Protein AF-A0A2C9LT24-F1 (afdb_monomer_lite)

InterPro domains:
  IPR051374 Ataxin-10 and Copper transport protein 86 families [PTHR13255] (25-119)

Radius of gyration: 18.45 Å; chains: 1; bounding box: 39×33×64 Å

Structure (mmCIF, N/CA/C/O backbone):
data_AF-A0A2C9LT24-F1
#
_entry.id   AF-A0A2C9LT24-F1
#
loop_
_atom_site.group_PDB
_atom_site.id
_atom_site.type_symbol
_atom_site.label_atom_id
_atom_site.label_alt_id
_atom_site.label_comp_id
_atom_site.label_asym_id
_atom_site.label_entity_id
_atom_site.label_seq_id
_atom_site.pdbx_PDB_ins_code
_atom_site.Cartn_x
_atom_site.Cartn_y
_atom_site.Cartn_z
_atom_site.occupancy
_atom_site.B_iso_or_equiv
_atom_site.auth_seq_id
_atom_site.auth_comp_id
_atom_site.auth_asym_id
_atom_site.auth_atom_id
_atom_site.pdbx_PDB_model_num
ATOM 1 N N . MET A 1 1 ? 2.491 -4.909 -48.525 1.00 53.81 1 MET A N 1
ATOM 2 C CA . MET A 1 1 ? 1.215 -4.772 -47.784 1.00 53.81 1 MET A CA 1
ATOM 3 C C . MET A 1 1 ? 1.308 -5.316 -46.355 1.00 53.81 1 MET A C 1
ATOM 5 O O . MET A 1 1 ? 0.846 -4.631 -45.460 1.00 53.81 1 MET A O 1
ATOM 9 N N . LEU A 1 2 ? 1.973 -6.459 -46.114 1.00 48.38 2 LEU A N 1
ATOM 10 C CA . LEU A 1 2 ? 2.215 -7.012 -44.763 1.00 48.38 2 LEU A CA 1
ATOM 11 C C . LEU A 1 2 ? 2.996 -6.079 -43.814 1.00 48.38 2 LEU A C 1
ATOM 13 O O . LEU A 1 2 ? 2.634 -5.950 -42.652 1.00 48.38 2 LEU A O 1
ATOM 17 N N . VAL A 1 3 ? 3.997 -5.352 -44.324 1.00 46.47 3 VAL A N 1
ATOM 18 C CA . VAL A 1 3 ? 4.844 -4.454 -43.509 1.00 46.47 3 VAL A CA 1
ATOM 19 C C . VAL A 1 3 ? 4.056 -3.284 -42.897 1.00 46.47 3 VAL A C 1
ATOM 21 O O . VAL A 1 3 ? 4.340 -2.863 -41.785 1.00 46.47 3 VAL A O 1
ATOM 24 N N . LEU A 1 4 ? 3.022 -2.780 -43.582 1.00 46.34 4 LEU A N 1
ATOM 25 C CA . LEU A 1 4 ? 2.168 -1.714 -43.039 1.00 46.34 4 LEU A CA 1
ATOM 26 C C . LEU A 1 4 ? 1.278 -2.230 -41.901 1.00 46.34 4 LEU A C 1
ATOM 28 O O . LEU A 1 4 ? 1.061 -1.510 -40.935 1.00 46.34 4 LEU A O 1
ATOM 32 N N . PHE A 1 5 ? 0.800 -3.474 -41.978 1.00 48.44 5 PHE A N 1
ATOM 33 C CA . PHE A 1 5 ? -0.059 -4.050 -40.940 1.00 48.44 5 PHE A CA 1
ATOM 34 C C . PHE A 1 5 ? 0.716 -4.301 -39.639 1.00 48.44 5 PHE A C 1
ATOM 36 O O . PHE A 1 5 ? 0.220 -3.985 -38.560 1.00 48.44 5 PHE A O 1
ATOM 43 N N . GLU A 1 6 ? 1.963 -4.774 -39.736 1.00 44.28 6 GLU A N 1
ATOM 44 C CA . GLU A 1 6 ? 2.828 -4.922 -38.561 1.00 44.28 6 GLU A CA 1
ATOM 45 C C . GLU A 1 6 ? 3.217 -3.575 -37.952 1.00 44.28 6 GLU A C 1
ATOM 47 O O . GLU A 1 6 ? 3.154 -3.434 -36.737 1.00 44.28 6 GLU A O 1
ATOM 52 N N . VAL A 1 7 ? 3.522 -2.554 -38.761 1.00 54.31 7 VAL A N 1
ATOM 53 C CA . VAL A 1 7 ? 3.853 -1.213 -38.246 1.00 54.31 7 VAL A CA 1
ATOM 54 C C . VAL A 1 7 ? 2.647 -0.562 -37.559 1.00 54.31 7 VAL A C 1
ATOM 56 O O . VAL A 1 7 ? 2.816 0.040 -36.504 1.00 54.31 7 VAL A O 1
ATOM 59 N N . TYR A 1 8 ? 1.423 -0.726 -38.076 1.00 48.72 8 TYR A N 1
ATOM 60 C CA . TYR A 1 8 ? 0.211 -0.236 -37.404 1.00 48.72 8 TYR A CA 1
ATOM 61 C C . TYR A 1 8 ? -0.117 -1.018 -36.128 1.00 48.72 8 TYR A C 1
ATOM 63 O O . TYR A 1 8 ? -0.484 -0.408 -35.126 1.00 48.72 8 TYR A O 1
ATOM 71 N N . SER A 1 9 ? 0.053 -2.344 -36.128 1.00 52.22 9 SER A N 1
ATOM 72 C CA . SER A 1 9 ? -0.130 -3.162 -34.925 1.00 52.22 9 SER A CA 1
ATOM 73 C C . SER A 1 9 ? 0.912 -2.821 -33.858 1.00 52.22 9 SER A C 1
ATOM 75 O O . SER A 1 9 ? 0.570 -2.708 -32.684 1.00 52.22 9 SER A O 1
ATOM 77 N N . PHE A 1 10 ? 2.166 -2.588 -34.253 1.00 51.66 10 PHE A N 1
ATOM 78 C CA . PHE A 1 10 ? 3.245 -2.184 -33.354 1.00 51.66 10 PHE A CA 1
ATOM 79 C C . PHE A 1 10 ? 3.031 -0.760 -32.834 1.00 51.66 10 PHE A C 1
ATOM 81 O O . PHE A 1 10 ? 3.147 -0.531 -31.639 1.00 51.66 10 PHE A O 1
ATOM 88 N N . MET A 1 11 ? 2.616 0.184 -33.685 1.00 48.84 11 MET A N 1
ATOM 89 C CA . MET A 1 11 ? 2.316 1.564 -33.288 1.00 48.84 11 MET A CA 1
ATOM 90 C C . MET A 1 11 ? 1.089 1.647 -32.364 1.00 48.84 11 MET A C 1
ATOM 92 O O . MET A 1 11 ? 1.103 2.401 -31.395 1.00 48.84 11 MET A O 1
ATOM 96 N N . CYS A 1 12 ? 0.061 0.825 -32.597 1.00 49.81 12 CYS A N 1
ATOM 97 C CA . CYS A 1 12 ? -1.100 0.713 -31.711 1.00 49.81 12 CYS A CA 1
ATOM 98 C C . CYS A 1 12 ? -0.717 0.090 -30.357 1.00 49.81 12 CYS A C 1
ATOM 100 O O . CYS A 1 12 ? -1.109 0.604 -29.309 1.00 49.81 12 CYS A O 1
ATOM 102 N N . CYS A 1 13 ? 0.132 -0.944 -30.369 1.00 51.94 13 CYS A N 1
ATOM 103 C CA . CYS A 1 13 ? 0.669 -1.559 -29.157 1.00 51.94 13 CYS A CA 1
ATOM 104 C C . CYS A 1 13 ? 1.567 -0.579 -28.377 1.00 51.94 13 CYS A C 1
ATO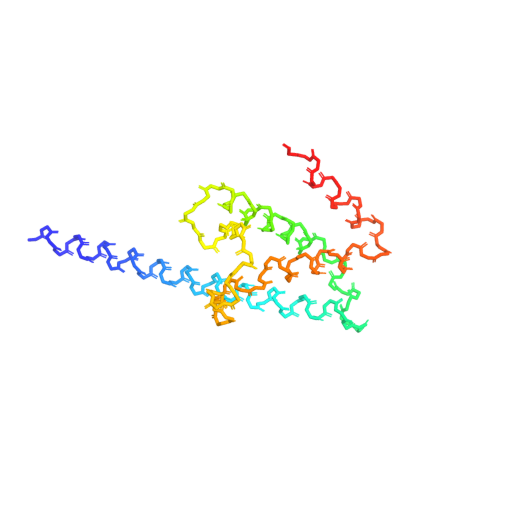M 106 O O . CYS A 1 13 ? 1.415 -0.434 -27.170 1.00 51.94 13 CYS A O 1
ATOM 108 N N . CYS A 1 14 ? 2.429 0.186 -29.055 1.00 53.69 14 CYS A N 1
ATOM 109 C CA . CYS A 1 14 ? 3.272 1.214 -28.443 1.00 53.69 14 CYS A CA 1
ATOM 110 C C . CYS A 1 14 ? 2.461 2.37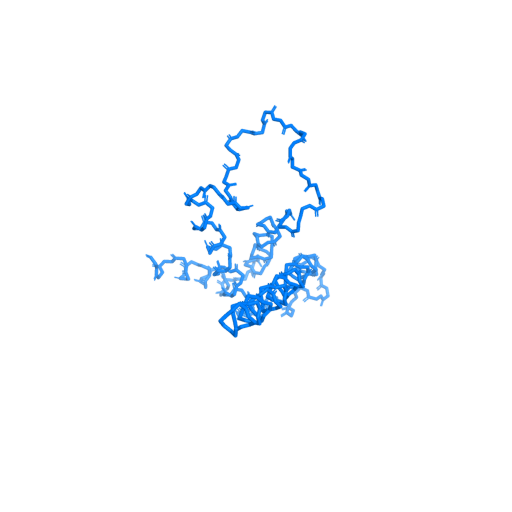8 -27.861 1.00 53.69 14 CYS A C 1
ATOM 112 O O . CYS A 1 14 ? 2.778 2.823 -26.764 1.00 53.69 14 CYS A O 1
ATOM 114 N N . CYS A 1 15 ? 1.406 2.852 -28.534 1.00 55.41 15 CYS A N 1
ATOM 115 C CA . CYS A 1 15 ? 0.504 3.862 -27.969 1.00 55.41 15 CYS A CA 1
ATOM 116 C C . CYS A 1 15 ? -0.239 3.337 -26.735 1.00 55.41 15 CYS A C 1
ATOM 118 O O . CYS A 1 15 ? -0.366 4.064 -25.752 1.00 55.41 15 CYS A O 1
ATOM 120 N N . PHE A 1 16 ? -0.688 2.080 -26.756 1.00 57.38 16 PHE A N 1
ATOM 121 C CA . PHE A 1 16 ? -1.336 1.452 -25.606 1.00 57.38 16 PHE A CA 1
ATOM 122 C C . PHE A 1 16 ? -0.365 1.292 -24.429 1.00 57.38 16 PHE A C 1
ATOM 124 O O . PHE A 1 16 ? -0.704 1.646 -23.304 1.00 57.38 16 PHE A O 1
ATOM 131 N N . ILE A 1 17 ? 0.867 0.847 -24.694 1.00 61.22 17 ILE A N 1
ATOM 132 C CA . ILE A 1 17 ? 1.936 0.733 -23.695 1.00 61.22 17 ILE A CA 1
ATOM 133 C C . ILE A 1 17 ? 2.303 2.111 -23.138 1.00 61.22 17 ILE A C 1
ATOM 135 O O . ILE A 1 1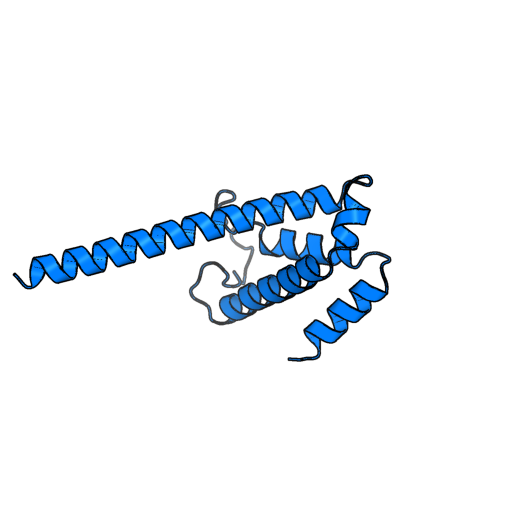7 ? 2.407 2.266 -21.928 1.00 61.22 17 ILE A O 1
ATOM 139 N N . PHE A 1 18 ? 2.454 3.129 -23.986 1.00 58.59 18 PHE A N 1
ATOM 140 C CA . PHE A 1 18 ? 2.799 4.481 -23.549 1.00 58.59 18 PHE A CA 1
ATOM 141 C C . PHE A 1 18 ? 1.692 5.097 -22.685 1.00 58.59 18 PHE A C 1
ATOM 143 O O . PHE A 1 18 ? 1.969 5.637 -21.616 1.00 58.59 18 PHE A O 1
ATOM 150 N N . HIS A 1 19 ? 0.432 4.946 -23.098 1.00 61.88 19 HIS A N 1
ATOM 151 C CA . HIS A 1 19 ? -0.719 5.388 -22.315 1.00 61.88 19 HIS A CA 1
ATOM 152 C C . HIS A 1 19 ? -0.807 4.640 -20.977 1.00 61.88 19 HIS A C 1
ATOM 154 O O . HIS A 1 19 ? -1.002 5.258 -19.934 1.00 61.88 19 HIS A O 1
ATOM 160 N N . PHE A 1 20 ? -0.581 3.324 -20.979 1.00 62.03 20 PHE A N 1
ATOM 161 C CA . PHE A 1 20 ? -0.556 2.504 -19.769 1.00 62.03 20 PHE A CA 1
ATOM 162 C C . PHE A 1 20 ? 0.560 2.923 -18.798 1.00 62.03 20 PHE A C 1
ATOM 164 O O . PHE A 1 20 ? 0.316 3.073 -17.602 1.00 62.03 20 PHE A O 1
ATOM 171 N N . VAL A 1 21 ? 1.767 3.186 -19.308 1.00 62.81 21 VAL A N 1
ATOM 172 C CA . VAL A 1 21 ? 2.898 3.681 -18.508 1.00 62.81 21 VAL A CA 1
ATOM 173 C C . VAL A 1 21 ? 2.590 5.060 -17.921 1.00 62.81 21 VAL A C 1
ATOM 175 O O . VAL A 1 21 ? 2.861 5.298 -16.747 1.00 62.81 21 VAL A O 1
ATOM 178 N N . GLN A 1 22 ? 1.971 5.956 -18.691 1.00 66.06 22 GLN A N 1
ATOM 179 C CA . GLN A 1 22 ? 1.590 7.280 -18.203 1.00 66.06 22 GLN A CA 1
ATOM 180 C C . GLN A 1 22 ? 0.525 7.204 -17.099 1.00 66.06 22 GLN A C 1
ATOM 182 O O . GLN A 1 22 ? 0.641 7.903 -16.095 1.00 66.06 22 GLN A O 1
ATOM 187 N N . MET A 1 23 ? -0.466 6.318 -17.231 1.00 70.19 23 MET A N 1
ATOM 188 C CA . MET A 1 23 ? -1.457 6.073 -16.175 1.00 70.19 23 MET A CA 1
ATOM 189 C C . MET A 1 23 ? -0.805 5.516 -14.904 1.00 70.19 23 MET A C 1
ATOM 191 O O . MET A 1 23 ? -1.102 5.981 -13.807 1.00 70.19 23 MET A O 1
ATOM 195 N N . ALA A 1 24 ? 0.140 4.583 -15.037 1.00 70.38 24 ALA A N 1
ATOM 196 C CA . ALA A 1 24 ? 0.870 4.037 -13.894 1.00 70.38 24 ALA A CA 1
ATOM 197 C C . ALA A 1 24 ? 1.691 5.108 -13.147 1.00 70.38 24 ALA A C 1
ATOM 199 O O . ALA A 1 24 ? 1.765 5.081 -11.919 1.00 70.38 24 ALA A O 1
ATOM 200 N N . LEU A 1 25 ? 2.266 6.079 -13.868 1.00 70.12 25 LEU A N 1
ATOM 201 C CA . LEU A 1 25 ? 2.977 7.218 -13.274 1.00 70.12 25 LEU A CA 1
ATOM 202 C C . LEU A 1 25 ? 2.052 8.151 -12.496 1.00 70.12 25 LEU A C 1
ATOM 204 O O . LEU A 1 25 ? 2.405 8.580 -11.399 1.00 70.12 25 LEU A O 1
ATOM 208 N N . VAL A 1 26 ? 0.879 8.457 -13.055 1.00 75.50 26 VAL A N 1
ATOM 209 C CA . VAL A 1 26 ? -0.130 9.284 -12.380 1.00 75.50 26 VAL A CA 1
ATOM 210 C C . VAL A 1 26 ? -0.556 8.615 -11.075 1.00 75.50 26 VAL A C 1
ATOM 212 O O . VAL A 1 26 ? -0.486 9.248 -10.027 1.00 75.50 26 VAL A O 1
ATOM 215 N N . ILE A 1 27 ? -0.856 7.314 -11.110 1.00 77.88 27 ILE A N 1
ATOM 216 C CA . ILE A 1 27 ? -1.230 6.534 -9.920 1.00 77.88 27 ILE A CA 1
ATOM 217 C C . ILE A 1 27 ? -0.103 6.536 -8.876 1.00 77.88 27 ILE A C 1
ATOM 219 O O . ILE A 1 27 ? -0.353 6.741 -7.689 1.00 77.88 27 ILE A O 1
ATOM 223 N N . ALA A 1 28 ? 1.153 6.345 -9.293 1.00 76.88 28 ALA A N 1
ATOM 224 C CA . ALA A 1 28 ? 2.292 6.385 -8.376 1.00 76.88 28 ALA 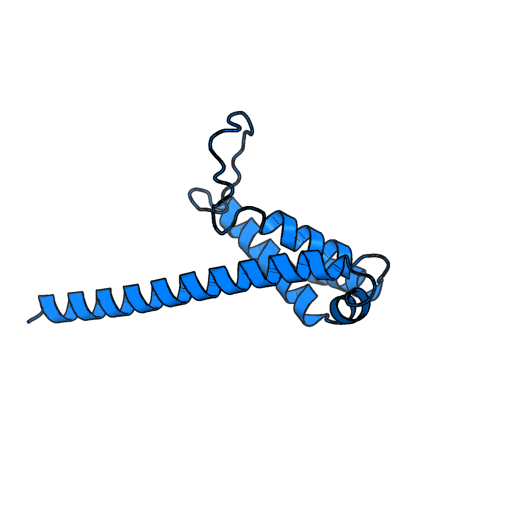A CA 1
ATOM 225 C C . ALA A 1 28 ? 2.426 7.751 -7.679 1.00 76.88 28 ALA A C 1
ATOM 227 O O . ALA A 1 28 ? 2.703 7.807 -6.479 1.00 76.88 28 ALA A O 1
ATOM 228 N N . LYS A 1 29 ? 2.187 8.849 -8.407 1.00 77.75 29 LYS A N 1
ATOM 229 C CA . LYS A 1 29 ? 2.228 10.210 -7.856 1.00 77.75 29 LYS A CA 1
ATOM 230 C C . LYS A 1 29 ? 1.034 10.534 -6.967 1.00 77.75 29 LYS A C 1
ATOM 232 O O . LYS A 1 29 ? 1.208 11.179 -5.936 1.00 77.75 29 LYS A O 1
ATOM 237 N N . GLU A 1 30 ? -0.155 10.050 -7.300 1.00 82.19 30 GLU A N 1
ATOM 238 C CA . GLU A 1 30 ? -1.324 10.158 -6.426 1.00 82.19 30 GLU A CA 1
ATOM 239 C C . GLU A 1 30 ? -1.105 9.415 -5.105 1.00 82.19 30 GLU A C 1
ATOM 241 O O . GLU A 1 30 ? -1.385 9.961 -4.040 1.00 82.19 30 GLU A O 1
ATOM 246 N N . LEU A 1 31 ? -0.523 8.213 -5.146 1.00 84.12 31 LEU A N 1
ATOM 247 C CA . LEU A 1 31 ? -0.172 7.451 -3.944 1.00 84.12 31 LEU A CA 1
ATOM 248 C C . LEU A 1 31 ? 0.883 8.155 -3.087 1.00 84.12 31 LEU A C 1
ATOM 250 O O . LEU A 1 31 ? 0.785 8.137 -1.859 1.00 84.12 31 LEU A O 1
ATOM 254 N N . GLU A 1 32 ? 1.870 8.803 -3.709 1.00 84.38 32 GLU A N 1
ATOM 255 C CA . GLU A 1 32 ? 2.842 9.642 -3.004 1.00 84.38 32 GLU A CA 1
ATOM 256 C C . GLU A 1 32 ? 2.135 10.784 -2.252 1.00 84.38 32 GLU A C 1
ATOM 258 O O . GLU A 1 32 ? 2.350 10.964 -1.048 1.00 84.38 32 GLU A O 1
ATOM 263 N N . LEU A 1 33 ? 1.234 11.506 -2.928 1.00 83.88 33 LEU A N 1
ATOM 264 C CA . LEU A 1 33 ? 0.454 12.592 -2.330 1.00 83.88 33 LEU A CA 1
ATOM 265 C C . LEU A 1 33 ? -0.475 12.094 -1.221 1.00 83.88 33 LEU A C 1
ATOM 267 O O . LEU A 1 33 ? -0.533 12.721 -0.166 1.00 83.88 33 LEU A O 1
ATOM 271 N N . LEU A 1 34 ? -1.152 10.959 -1.408 1.00 85.69 34 LEU A N 1
ATOM 272 C CA . LEU A 1 34 ? -1.995 10.333 -0.385 1.00 85.69 34 LEU A CA 1
ATOM 273 C C . LEU A 1 34 ? -1.183 9.923 0.845 1.00 85.69 34 LEU A C 1
ATOM 275 O O . LEU A 1 34 ? -1.618 10.141 1.973 1.00 85.69 34 LEU A O 1
ATOM 279 N N . SER A 1 35 ? 0.022 9.388 0.648 1.00 85.38 35 SER A N 1
ATOM 280 C CA . SER A 1 35 ? 0.934 9.018 1.735 1.00 85.38 35 SER A CA 1
ATOM 281 C C . SER A 1 35 ? 1.347 10.229 2.579 1.00 85.38 35 SER A C 1
ATOM 283 O O . SER A 1 35 ? 1.461 10.124 3.801 1.00 85.38 35 SER A O 1
ATOM 285 N N . ILE A 1 36 ? 1.528 11.392 1.942 1.00 85.69 36 ILE A N 1
ATOM 286 C CA . ILE A 1 36 ? 1.791 12.675 2.610 1.00 85.69 36 ILE A CA 1
ATOM 287 C C . ILE A 1 36 ? 0.513 13.212 3.273 1.00 85.69 36 ILE A C 1
ATOM 289 O O . ILE A 1 36 ? 0.537 13.598 4.441 1.00 85.69 36 ILE A O 1
ATOM 293 N N . ALA A 1 37 ? -0.622 13.193 2.571 1.00 83.06 37 ALA A N 1
ATOM 294 C CA . ALA A 1 37 ? -1.915 13.656 3.076 1.00 83.06 37 ALA A CA 1
ATOM 295 C C . ALA A 1 37 ? -2.369 12.869 4.315 1.00 83.06 37 ALA A C 1
ATOM 297 O O . ALA A 1 37 ? -2.895 13.455 5.260 1.00 83.06 37 ALA A O 1
ATOM 298 N N . ALA A 1 38 ? -2.065 11.570 4.368 1.00 82.81 38 ALA A N 1
ATOM 299 C CA . ALA A 1 38 ? -2.292 10.700 5.519 1.00 82.81 38 ALA A CA 1
ATOM 300 C C . ALA A 1 38 ? -1.452 11.076 6.758 1.00 82.81 38 ALA A C 1
ATOM 302 O O . ALA A 1 38 ? -1.579 10.444 7.799 1.00 82.81 38 ALA A O 1
ATOM 303 N N . GLN A 1 39 ? -0.588 12.090 6.681 1.00 82.06 39 GLN A N 1
ATOM 304 C CA . GLN A 1 39 ? 0.130 12.648 7.832 1.00 82.06 39 GLN A CA 1
ATOM 305 C C . GLN A 1 39 ? -0.528 13.934 8.361 1.00 82.06 39 GLN A C 1
ATOM 307 O O . GLN A 1 39 ? -0.213 14.380 9.465 1.00 82.06 39 GLN A O 1
ATOM 312 N N . HIS A 1 40 ? -1.449 14.536 7.602 1.00 85.75 40 HIS A N 1
ATOM 313 C CA . HIS A 1 40 ? -2.130 15.771 7.976 1.00 85.75 40 HIS A CA 1
ATOM 314 C C . HIS A 1 40 ? -3.398 15.487 8.784 1.00 85.75 40 HIS A C 1
ATOM 316 O O . HIS A 1 40 ? -4.331 14.855 8.296 1.00 85.75 40 HIS A O 1
ATOM 322 N N . GLN A 1 41 ? -3.469 16.028 10.005 1.00 82.44 41 GLN A N 1
ATOM 323 C CA . GLN A 1 41 ? -4.541 15.752 10.977 1.00 82.44 41 GLN A CA 1
ATOM 324 C C . GLN A 1 41 ? -5.962 16.055 10.473 1.00 82.44 41 GLN A C 1
ATOM 326 O O . GLN A 1 41 ? -6.917 15.455 10.955 1.00 82.44 41 GLN A O 1
ATOM 331 N N . THR A 1 42 ? -6.114 16.972 9.518 1.00 82.56 42 THR A N 1
ATOM 332 C CA . THR A 1 42 ? -7.413 17.368 8.957 1.00 82.56 42 THR A CA 1
ATOM 333 C C . THR A 1 42 ? -7.958 16.377 7.930 1.00 82.56 42 THR A C 1
ATOM 335 O O . THR A 1 42 ? -9.166 16.189 7.859 1.00 82.56 42 THR A O 1
ATOM 338 N N . ILE A 1 43 ? -7.083 15.747 7.141 1.00 81.06 43 ILE A N 1
ATOM 339 C CA . ILE A 1 43 ? -7.453 14.848 6.032 1.00 81.06 43 ILE A CA 1
ATOM 340 C C . ILE A 1 43 ? -7.348 13.381 6.467 1.00 81.06 43 ILE A C 1
ATOM 342 O O . ILE A 1 43 ? -8.101 12.526 6.002 1.00 81.06 43 ILE A O 1
ATOM 346 N N . TYR A 1 44 ? -6.439 13.104 7.404 1.00 80.69 44 TYR A N 1
ATOM 347 C CA . TYR A 1 44 ? -6.154 11.782 7.946 1.00 80.69 44 TYR A CA 1
ATOM 348 C C . TYR A 1 44 ? -7.401 10.958 8.316 1.00 80.69 44 TYR A C 1
ATOM 350 O O . TYR A 1 44 ? -7.445 9.801 7.902 1.00 80.69 44 TYR A O 1
ATOM 358 N N . PRO A 1 45 ? -8.433 11.494 9.007 1.00 85.88 45 PRO A N 1
ATOM 359 C CA . PRO A 1 45 ? -9.612 10.700 9.354 1.00 85.88 45 PRO A CA 1
ATOM 360 C C . PRO A 1 45 ? -10.377 10.185 8.129 1.00 85.88 45 PRO A C 1
ATOM 362 O O . PRO A 1 45 ? -10.805 9.036 8.125 1.00 85.88 45 PRO A O 1
ATOM 365 N N . SER A 1 46 ? -10.509 11.003 7.081 1.00 85.75 46 SER A N 1
ATOM 366 C CA . SER A 1 46 ? -11.211 10.621 5.850 1.00 85.75 46 SER A CA 1
ATOM 367 C C . SER A 1 46 ? -10.446 9.552 5.076 1.00 85.75 46 SER A C 1
ATOM 369 O O . SER A 1 46 ? -11.044 8.595 4.603 1.00 85.75 46 SER A O 1
ATOM 371 N N . ILE A 1 47 ? -9.116 9.679 5.001 1.00 86.25 47 ILE A N 1
ATOM 372 C CA . ILE A 1 47 ? -8.259 8.661 4.376 1.00 86.25 47 ILE A CA 1
ATOM 373 C C . ILE A 1 47 ? -8.322 7.362 5.183 1.00 86.25 47 ILE A C 1
ATOM 375 O O . ILE A 1 47 ? -8.466 6.290 4.616 1.00 86.25 47 ILE A O 1
ATOM 379 N N . GLN A 1 48 ? -8.249 7.435 6.512 1.00 89.88 48 GLN A N 1
ATOM 380 C CA . GLN A 1 48 ? -8.266 6.254 7.374 1.00 89.88 48 GLN A CA 1
ATOM 381 C C . GLN A 1 48 ? -9.587 5.465 7.298 1.00 89.88 48 GLN A C 1
ATOM 383 O O . GLN A 1 48 ? -9.573 4.253 7.512 1.00 89.88 48 GLN A O 1
ATOM 388 N N . GLN A 1 49 ? -10.705 6.121 6.981 1.00 89.69 49 GLN A N 1
ATOM 389 C CA . GLN A 1 49 ? -12.008 5.472 6.799 1.00 89.69 49 GLN A CA 1
ATOM 390 C C . GLN A 1 49 ? -12.177 4.791 5.434 1.00 89.69 49 GLN A C 1
ATOM 392 O O . GLN A 1 49 ? -13.083 3.974 5.279 1.00 89.69 49 GLN A O 1
ATOM 397 N N . ASP A 1 50 ? -11.319 5.093 4.461 1.00 91.06 50 ASP A N 1
ATOM 398 C CA . ASP A 1 50 ? -11.375 4.490 3.134 1.00 91.06 50 ASP A CA 1
ATOM 399 C C . ASP A 1 50 ? -10.725 3.096 3.140 1.00 91.06 50 ASP A C 1
ATOM 401 O O . ASP A 1 50 ? -9.524 2.913 2.923 1.00 91.06 50 ASP A O 1
ATOM 405 N N . THR A 1 51 ? -11.529 2.075 3.434 1.00 90.06 51 THR A N 1
ATOM 406 C CA . THR A 1 51 ? -11.061 0.684 3.471 1.00 90.06 51 THR A CA 1
ATOM 407 C C . THR A 1 51 ? -10.712 0.137 2.089 1.00 90.06 51 THR A C 1
ATOM 409 O O . THR A 1 51 ? -9.863 -0.749 1.989 1.00 90.06 51 THR A O 1
ATOM 412 N N . GLU A 1 52 ? -11.320 0.656 1.019 1.00 89.44 52 GLU A N 1
ATOM 413 C CA . GLU A 1 52 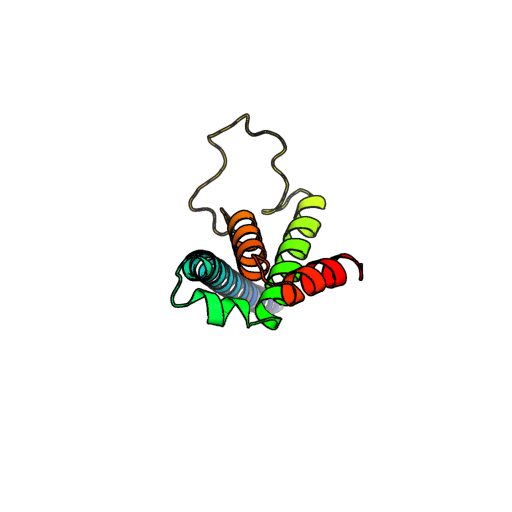? -11.022 0.228 -0.351 1.00 89.44 52 GLU A CA 1
ATOM 414 C C . GLU A 1 52 ? -9.628 0.696 -0.767 1.00 89.44 52 GLU A C 1
ATOM 416 O O . GLU A 1 52 ? -8.845 -0.093 -1.305 1.00 89.44 52 GLU A O 1
ATOM 421 N N . LEU A 1 53 ? -9.271 1.937 -0.425 1.00 88.69 53 LEU A N 1
ATOM 422 C CA . LEU A 1 53 ? -7.921 2.462 -0.597 1.00 88.69 53 LEU A CA 1
ATOM 423 C C . LEU A 1 53 ? -6.888 1.612 0.157 1.00 88.69 53 LEU A C 1
ATOM 425 O O . LEU A 1 53 ? -5.818 1.323 -0.385 1.00 88.69 53 LEU A O 1
ATOM 429 N N . LEU A 1 54 ? -7.206 1.167 1.377 1.00 91.50 54 LEU A N 1
ATOM 430 C CA . LEU A 1 54 ? -6.310 0.329 2.177 1.00 91.50 54 LEU A CA 1
ATOM 431 C C . LEU A 1 54 ? -6.065 -1.029 1.506 1.00 91.50 54 LEU A C 1
ATOM 433 O O . LEU A 1 54 ? -4.914 -1.445 1.361 1.00 91.50 54 LEU A O 1
ATOM 437 N N . VAL A 1 55 ? -7.126 -1.696 1.046 1.00 90.69 55 VAL A N 1
ATOM 438 C CA . VAL A 1 55 ? -7.023 -2.970 0.314 1.00 90.69 55 VAL A CA 1
ATOM 439 C C . VAL A 1 55 ? -6.219 -2.792 -0.974 1.00 90.69 55 VAL A C 1
ATOM 441 O O . VAL A 1 55 ? -5.305 -3.575 -1.247 1.00 90.69 55 VAL A O 1
ATOM 444 N N . CYS A 1 56 ? -6.489 -1.730 -1.738 1.00 89.69 56 CYS A N 1
ATOM 445 C CA . CYS A 1 56 ? -5.740 -1.403 -2.949 1.00 89.69 56 CYS A CA 1
ATOM 446 C C . CYS A 1 56 ? -4.246 -1.207 -2.660 1.00 89.69 56 CYS A C 1
ATOM 448 O O . CYS A 1 56 ? -3.402 -1.784 -3.350 1.00 89.69 56 CYS A O 1
ATOM 450 N N . ALA A 1 57 ? -3.904 -0.448 -1.615 1.00 90.31 57 ALA A N 1
ATOM 451 C CA . ALA A 1 57 ? -2.520 -0.194 -1.227 1.00 90.31 57 ALA A CA 1
ATOM 452 C C . ALA A 1 57 ? -1.786 -1.484 -0.817 1.00 90.31 57 ALA A C 1
ATOM 454 O O . ALA A 1 57 ? -0.641 -1.694 -1.227 1.00 90.31 57 ALA A O 1
ATOM 455 N N . ILE A 1 58 ? -2.441 -2.374 -0.061 1.00 90.81 58 ILE A N 1
ATOM 456 C CA . ILE A 1 58 ? -1.884 -3.680 0.336 1.00 90.81 58 ILE A CA 1
ATOM 457 C C . ILE A 1 58 ? -1.629 -4.556 -0.896 1.00 90.81 58 ILE A C 1
ATOM 459 O O . ILE A 1 58 ? -0.529 -5.095 -1.056 1.00 90.81 58 ILE A O 1
ATOM 463 N N . ASN A 1 59 ? -2.616 -4.674 -1.787 1.00 89.75 59 ASN A N 1
ATOM 464 C CA . ASN A 1 59 ? -2.520 -5.501 -2.991 1.00 89.75 59 ASN A CA 1
ATOM 465 C C . ASN A 1 59 ? -1.450 -4.990 -3.960 1.00 89.75 59 ASN A C 1
ATOM 467 O O . ASN A 1 59 ? -0.702 -5.782 -4.542 1.00 89.75 59 ASN A O 1
ATOM 471 N N . LEU A 1 60 ? -1.321 -3.670 -4.101 1.00 87.69 60 LEU A N 1
ATOM 472 C CA . LEU A 1 60 ? -0.283 -3.067 -4.927 1.00 87.69 60 LEU A CA 1
ATOM 473 C C . LEU A 1 60 ? 1.110 -3.291 -4.330 1.00 87.69 60 LEU A C 1
ATOM 475 O O . LEU A 1 60 ? 2.025 -3.701 -5.045 1.00 87.69 60 LEU A O 1
ATOM 479 N N . LEU A 1 61 ? 1.273 -3.091 -3.017 1.00 87.94 61 LEU A N 1
ATOM 480 C CA . LEU A 1 61 ? 2.538 -3.350 -2.327 1.00 87.94 61 LEU A CA 1
ATOM 481 C C . LEU A 1 61 ? 2.966 -4.816 -2.472 1.00 87.94 61 LEU A C 1
ATOM 483 O O . LEU A 1 61 ? 4.147 -5.096 -2.694 1.00 87.94 61 LEU A O 1
ATOM 487 N N . ARG A 1 62 ? 2.009 -5.746 -2.386 1.00 87.12 62 ARG A N 1
ATOM 488 C CA . ARG A 1 62 ? 2.237 -7.173 -2.631 1.00 87.12 62 ARG A CA 1
ATOM 489 C C . ARG A 1 62 ? 2.677 -7.432 -4.064 1.00 87.12 62 ARG A C 1
ATOM 491 O O . ARG A 1 62 ? 3.723 -8.038 -4.256 1.00 87.12 62 ARG A O 1
ATOM 498 N N . SER A 1 63 ? 1.940 -6.913 -5.042 1.00 85.50 63 SER A N 1
ATOM 499 C CA . SER A 1 63 ? 2.251 -7.081 -6.466 1.00 85.50 63 SER A CA 1
ATOM 500 C C . SER A 1 63 ? 3.662 -6.587 -6.790 1.00 85.50 63 SER A C 1
ATOM 502 O O . SER A 1 63 ? 4.443 -7.300 -7.412 1.00 85.50 63 SER A O 1
ATOM 504 N N . ILE A 1 64 ? 4.038 -5.408 -6.282 1.00 83.06 64 ILE A N 1
ATOM 505 C CA . ILE A 1 64 ? 5.398 -4.862 -6.405 1.00 83.06 64 ILE A CA 1
ATOM 506 C C . ILE A 1 64 ? 6.428 -5.806 -5.781 1.00 83.06 64 ILE A C 1
ATOM 508 O O . ILE A 1 64 ? 7.489 -6.046 -6.354 1.00 83.06 64 ILE A O 1
ATOM 512 N N . ASN A 1 65 ? 6.136 -6.340 -4.596 1.00 82.81 65 ASN A N 1
ATOM 513 C CA . ASN A 1 65 ? 7.044 -7.238 -3.901 1.00 82.81 65 ASN A CA 1
ATOM 514 C C . ASN A 1 65 ? 7.208 -8.580 -4.627 1.00 82.81 65 ASN A C 1
ATOM 516 O O . ASN A 1 65 ? 8.318 -9.098 -4.672 1.00 82.81 65 ASN A O 1
ATOM 520 N N . ASP A 1 66 ? 6.137 -9.125 -5.198 1.00 83.12 66 ASP A N 1
ATOM 521 C CA . ASP A 1 66 ? 6.165 -10.385 -5.938 1.00 83.12 66 ASP A CA 1
ATOM 522 C C . ASP A 1 66 ? 6.882 -10.234 -7.279 1.00 83.12 66 ASP A C 1
ATOM 524 O O . ASP A 1 66 ? 7.765 -11.035 -7.579 1.00 83.12 66 ASP A O 1
ATOM 528 N N . ILE A 1 67 ? 6.619 -9.151 -8.018 1.00 81.31 67 ILE A N 1
ATOM 529 C CA . ILE A 1 67 ? 7.383 -8.803 -9.225 1.00 81.31 67 ILE A CA 1
ATOM 530 C C . ILE A 1 67 ? 8.867 -8.628 -8.871 1.00 81.31 67 ILE A C 1
ATOM 532 O O . ILE A 1 67 ? 9.741 -9.155 -9.557 1.00 81.31 67 ILE A O 1
ATOM 536 N N . GLY A 1 68 ? 9.174 -7.960 -7.757 1.00 75.69 68 GLY A N 1
ATOM 537 C CA . GLY A 1 68 ? 10.547 -7.763 -7.296 1.00 75.69 68 GLY A CA 1
ATOM 538 C C . GLY A 1 68 ? 11.302 -9.052 -6.948 1.00 75.69 68 GLY A C 1
ATOM 539 O O . GLY A 1 68 ? 12.529 -9.073 -7.046 1.00 75.69 68 GLY A O 1
ATOM 540 N N . LYS A 1 69 ? 10.606 -10.141 -6.584 1.00 77.75 69 LYS A N 1
ATOM 541 C CA . LYS A 1 69 ? 11.225 -11.460 -6.338 1.00 77.75 69 LYS A CA 1
ATOM 542 C C . LYS A 1 69 ? 11.675 -12.147 -7.627 1.00 77.75 69 LYS A C 1
ATOM 544 O O . LYS A 1 69 ? 12.624 -12.922 -7.585 1.00 77.75 69 LYS A O 1
ATOM 549 N N . SER A 1 70 ? 11.012 -11.880 -8.754 1.00 72.81 70 SER A N 1
ATOM 550 C CA . SER A 1 70 ? 11.336 -12.503 -10.045 1.00 72.81 70 SER A CA 1
ATOM 551 C C . SER A 1 70 ? 12.680 -12.043 -10.627 1.00 72.81 70 SER A C 1
ATOM 553 O O . SER A 1 70 ? 13.193 -12.699 -11.529 1.00 72.81 70 SER A O 1
ATOM 555 N N . GLY A 1 71 ? 13.269 -10.961 -10.102 1.00 64.81 71 GLY A N 1
ATOM 556 C CA . GLY A 1 71 ? 14.541 -10.413 -10.578 1.00 64.81 71 GLY A CA 1
ATOM 557 C C . GLY A 1 71 ? 14.451 -9.785 -11.978 1.00 64.81 71 GLY A C 1
ATOM 558 O O . GLY A 1 71 ? 13.449 -9.918 -12.681 1.00 64.81 71 GLY A O 1
ATOM 559 N N . GLY A 1 72 ? 15.495 -9.056 -12.388 1.00 65.94 72 GLY A N 1
ATOM 560 C CA . GLY A 1 72 ? 15.616 -8.500 -13.746 1.00 65.94 72 GLY A CA 1
ATOM 561 C C . GLY A 1 72 ? 14.601 -7.410 -14.119 1.00 65.94 72 GLY A C 1
ATOM 562 O O . GLY A 1 72 ? 14.351 -7.189 -15.300 1.00 65.94 72 GLY A O 1
ATOM 563 N N . ASN A 1 73 ? 13.994 -6.741 -13.139 1.00 68.06 73 ASN A N 1
ATOM 564 C CA . ASN A 1 73 ? 12.979 -5.709 -13.354 1.00 68.06 73 ASN A CA 1
ATOM 565 C C . ASN A 1 73 ? 13.158 -4.502 -12.425 1.00 68.06 73 ASN A C 1
ATOM 567 O O . ASN A 1 73 ? 13.917 -4.535 -11.462 1.00 68.06 73 ASN A O 1
ATOM 571 N N . VAL A 1 74 ? 12.388 -3.451 -12.693 1.00 65.56 74 VAL A N 1
ATOM 572 C CA . VAL A 1 74 ? 12.435 -2.160 -11.992 1.00 65.56 74 VAL A CA 1
ATOM 573 C C . VAL A 1 74 ? 12.098 -2.219 -10.491 1.00 65.56 74 VAL A C 1
ATOM 575 O O . VAL A 1 74 ? 12.374 -1.279 -9.753 1.00 65.56 74 VAL A O 1
ATOM 578 N N . PHE A 1 75 ? 11.511 -3.323 -10.023 1.00 65.88 75 PHE A N 1
ATOM 579 C CA . PHE A 1 75 ? 11.184 -3.573 -8.616 1.00 65.88 75 PHE A CA 1
ATOM 580 C C . PHE A 1 75 ? 12.118 -4.598 -7.963 1.00 65.88 75 PHE A C 1
ATOM 582 O O . PHE A 1 75 ? 11.901 -4.987 -6.811 1.00 65.88 75 PHE A O 1
ATOM 589 N N . SER A 1 76 ? 13.136 -5.061 -8.694 1.00 64.75 76 SER A N 1
ATOM 590 C CA . SER A 1 76 ? 14.100 -6.033 -8.191 1.00 64.75 76 SER A CA 1
ATOM 591 C C . SER A 1 76 ? 14.839 -5.471 -6.990 1.00 64.75 76 SER A C 1
ATOM 593 O O . SER A 1 76 ? 15.184 -4.293 -6.922 1.00 64.75 76 SER A O 1
ATOM 595 N N . ARG A 1 77 ? 15.061 -6.339 -6.008 1.00 59.34 77 ARG A N 1
ATOM 596 C CA . ARG A 1 77 ? 15.769 -5.980 -4.787 1.00 59.34 77 ARG A CA 1
ATOM 597 C C . ARG A 1 77 ? 17.240 -5.750 -5.140 1.00 59.34 77 ARG A C 1
ATOM 599 O O . ARG A 1 77 ? 17.950 -6.709 -5.420 1.00 59.34 77 ARG A O 1
ATOM 606 N N . GLU A 1 78 ? 17.705 -4.503 -5.127 1.00 57.47 78 GLU A N 1
ATOM 607 C CA . GLU A 1 78 ? 19.146 -4.243 -5.180 1.00 57.47 78 GLU A CA 1
ATOM 608 C C . GLU A 1 78 ? 19.761 -4.727 -3.860 1.00 57.47 78 GLU A C 1
ATOM 610 O O . GLU A 1 78 ? 19.583 -4.120 -2.804 1.00 57.47 78 GLU A O 1
ATOM 615 N N . GLU A 1 79 ? 20.410 -5.894 -3.886 1.00 46.84 79 GLU A N 1
ATOM 616 C CA . GLU A 1 79 ? 20.865 -6.581 -2.671 1.00 46.84 79 GLU A CA 1
ATOM 617 C C . GLU A 1 79 ? 22.008 -5.879 -1.932 1.00 46.84 79 GLU A C 1
ATOM 619 O O . GLU A 1 79 ? 22.338 -6.282 -0.817 1.00 46.84 79 GLU A O 1
ATOM 624 N N . LYS A 1 80 ? 22.606 -4.813 -2.471 1.00 42.50 80 LYS A N 1
ATOM 625 C CA . LYS A 1 80 ? 23.662 -4.084 -1.766 1.00 42.50 80 LYS A CA 1
ATOM 626 C C . LYS A 1 80 ? 23.608 -2.593 -2.055 1.00 42.50 80 LYS A C 1
ATOM 628 O O . LYS A 1 80 ? 24.010 -2.140 -3.120 1.00 42.50 80 LYS A O 1
ATOM 633 N N . ALA A 1 81 ? 23.260 -1.833 -1.020 1.00 45.12 81 ALA A N 1
ATOM 634 C CA . ALA A 1 81 ? 23.630 -0.432 -0.849 1.00 45.12 81 ALA A CA 1
ATOM 635 C C . ALA A 1 81 ? 25.162 -0.276 -0.684 1.00 45.12 81 ALA A C 1
ATOM 637 O O . ALA A 1 81 ? 25.644 0.255 0.312 1.00 45.12 81 ALA A O 1
ATOM 638 N N . THR A 1 82 ? 25.946 -0.803 -1.627 1.00 45.28 82 THR A N 1
ATOM 639 C CA . THR A 1 82 ? 27.389 -0.538 -1.750 1.00 45.28 82 THR A CA 1
ATOM 640 C C . THR A 1 82 ? 27.692 0.483 -2.844 1.00 45.28 82 THR A C 1
ATOM 642 O O . THR A 1 82 ? 28.827 0.929 -2.944 1.00 45.28 82 THR A O 1
ATOM 645 N N . GLY A 1 83 ? 26.692 0.886 -3.632 1.00 46.00 83 GLY A N 1
ATOM 646 C CA . GLY A 1 83 ? 26.780 2.011 -4.555 1.00 46.00 83 GLY A CA 1
ATOM 647 C C . GLY A 1 83 ? 25.659 2.993 -4.255 1.00 46.00 83 GLY A C 1
ATOM 648 O O . GLY A 1 83 ? 24.529 2.784 -4.666 1.00 46.00 83 GLY A O 1
ATOM 649 N N . VAL A 1 84 ? 25.968 4.069 -3.535 1.00 49.62 84 VAL A N 1
ATOM 650 C CA . VAL A 1 84 ? 25.051 5.205 -3.322 1.00 49.62 84 VAL A CA 1
ATOM 651 C C . VAL A 1 84 ? 24.757 5.944 -4.650 1.00 49.62 84 VAL A C 1
ATOM 6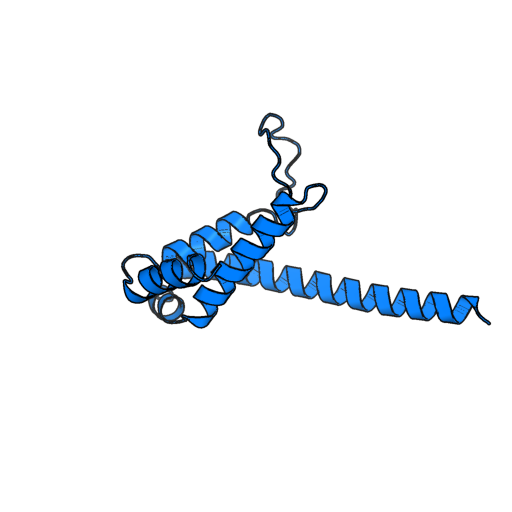53 O O . VAL A 1 84 ? 23.880 6.797 -4.699 1.00 49.62 84 VAL A O 1
ATOM 656 N N . ASP A 1 85 ? 25.420 5.550 -5.744 1.00 49.47 85 ASP A N 1
ATOM 657 C CA . ASP A 1 85 ? 25.420 6.237 -7.039 1.00 49.47 85 ASP A CA 1
ATOM 658 C C . ASP A 1 85 ? 24.505 5.625 -8.126 1.00 49.47 85 ASP A C 1
ATOM 660 O O . ASP A 1 85 ? 24.452 6.170 -9.226 1.00 49.47 85 ASP A O 1
ATOM 664 N N . SER A 1 86 ? 23.789 4.514 -7.886 1.00 55.94 86 SER A N 1
ATOM 665 C CA . SER A 1 86 ? 22.959 3.865 -8.930 1.00 55.94 86 SER A CA 1
ATOM 666 C C . SER A 1 86 ? 21.454 4.113 -8.827 1.00 55.94 86 SER A C 1
ATOM 668 O O . SER A 1 86 ? 20.726 3.800 -9.770 1.00 55.94 86 SER A O 1
ATOM 670 N N . ILE A 1 87 ? 20.964 4.668 -7.716 1.00 61.06 87 ILE A N 1
ATOM 671 C CA . ILE A 1 87 ? 19.527 4.873 -7.530 1.00 61.06 87 ILE A CA 1
ATOM 672 C C . ILE A 1 87 ? 19.163 6.285 -7.982 1.00 61.06 87 ILE A C 1
ATOM 674 O O . ILE A 1 87 ? 19.338 7.246 -7.236 1.00 61.06 87 ILE A O 1
ATOM 678 N N . ASP A 1 88 ? 18.654 6.404 -9.208 1.00 66.19 88 ASP A N 1
ATOM 679 C CA . ASP A 1 88 ? 18.159 7.671 -9.743 1.00 66.19 88 ASP A CA 1
ATOM 680 C C . ASP A 1 88 ? 16.947 8.159 -8.912 1.00 66.19 88 ASP A C 1
ATOM 682 O O . ASP A 1 88 ? 15.895 7.513 -8.920 1.00 66.19 88 ASP A O 1
ATOM 686 N N . PRO A 1 89 ? 17.047 9.289 -8.184 1.00 63.78 89 PRO A N 1
ATOM 687 C CA . PRO A 1 89 ? 15.929 9.837 -7.418 1.00 63.78 89 PRO A CA 1
ATOM 688 C C . PRO A 1 89 ? 14.800 10.367 -8.316 1.00 63.78 89 PRO A C 1
ATOM 690 O O . PRO A 1 89 ? 13.682 10.564 -7.837 1.00 63.78 89 PRO A O 1
ATOM 693 N N . HIS A 1 90 ? 15.067 10.586 -9.607 1.00 64.19 90 HIS A N 1
ATOM 694 C CA . HIS A 1 90 ? 14.057 10.895 -10.618 1.00 64.19 90 HIS A CA 1
ATOM 695 C C . HIS A 1 90 ? 13.411 9.640 -11.206 1.00 64.19 90 HIS A C 1
ATOM 697 O O . HIS A 1 90 ? 12.469 9.754 -11.997 1.00 64.19 90 HIS A O 1
ATOM 703 N N . HIS A 1 91 ? 13.863 8.448 -10.801 1.00 67.75 91 HIS A N 1
ATOM 704 C CA . HIS A 1 91 ? 13.279 7.209 -11.267 1.00 67.75 91 HIS A CA 1
ATOM 705 C C . HIS A 1 91 ? 11.797 7.152 -10.854 1.00 67.75 91 HIS A C 1
ATOM 707 O O . HIS A 1 91 ? 11.463 7.329 -9.681 1.00 67.75 91 HIS A O 1
ATOM 713 N N . PRO A 1 92 ? 10.871 6.865 -11.779 1.00 63.81 92 PRO A N 1
ATOM 714 C CA . PRO A 1 92 ? 9.438 7.024 -11.544 1.00 63.81 92 PRO A CA 1
ATOM 715 C C . PRO A 1 92 ? 8.841 6.177 -10.414 1.00 63.81 92 PRO A C 1
ATOM 717 O O . PRO A 1 92 ? 7.841 6.569 -9.819 1.00 63.81 92 PRO A O 1
ATOM 720 N N . VAL A 1 93 ? 9.440 5.021 -10.113 1.00 70.31 93 VAL A N 1
ATOM 721 C CA . VAL A 1 93 ? 9.030 4.166 -8.980 1.00 70.31 93 VAL A CA 1
ATOM 722 C C . VAL A 1 93 ? 9.898 4.356 -7.731 1.00 70.31 93 VAL A C 1
ATOM 724 O O . VAL A 1 93 ? 9.715 3.642 -6.741 1.00 70.31 93 VAL A O 1
ATOM 727 N N . TYR A 1 94 ? 10.846 5.301 -7.757 1.00 72.62 94 TYR A N 1
ATOM 728 C CA . TYR A 1 94 ? 11.653 5.636 -6.590 1.00 72.62 94 TYR A CA 1
ATOM 729 C C . TYR A 1 94 ? 10.736 6.076 -5.450 1.00 72.62 94 TYR A C 1
ATOM 731 O O . TYR A 1 94 ? 9.843 6.899 -5.625 1.00 72.62 94 TYR A O 1
ATOM 739 N N . GLY A 1 95 ? 10.918 5.483 -4.273 1.00 75.88 95 GLY A N 1
ATOM 740 C CA . GLY A 1 95 ? 10.086 5.787 -3.111 1.00 75.88 95 GLY A CA 1
ATOM 741 C C . GLY A 1 95 ? 8.693 5.146 -3.105 1.00 75.88 95 GLY A C 1
ATOM 742 O O . GLY A 1 95 ? 8.128 5.044 -2.022 1.00 75.88 95 GLY A O 1
ATOM 743 N N . LEU A 1 96 ? 8.187 4.585 -4.213 1.00 82.12 96 LEU A N 1
ATOM 744 C CA . LEU A 1 96 ? 6.822 4.032 -4.288 1.00 82.12 96 LEU A CA 1
ATOM 745 C C . LEU A 1 96 ? 6.544 2.976 -3.205 1.00 82.12 96 LEU A C 1
ATOM 747 O O . LEU A 1 96 ? 5.533 3.036 -2.509 1.00 82.12 96 LEU A O 1
ATOM 751 N N . LYS A 1 97 ? 7.475 2.032 -2.999 1.00 84.12 97 LYS A N 1
ATOM 752 C CA . LYS A 1 97 ? 7.347 1.004 -1.949 1.00 84.12 97 LYS A CA 1
ATOM 753 C C . LYS A 1 97 ? 7.308 1.624 -0.547 1.00 84.12 97 LYS A C 1
ATOM 755 O O . LYS A 1 97 ? 6.500 1.219 0.283 1.00 84.12 97 LYS A O 1
ATOM 760 N N . LYS A 1 98 ? 8.163 2.619 -0.293 1.00 86.38 98 LYS A N 1
ATOM 761 C CA . LYS A 1 98 ? 8.206 3.377 0.968 1.00 86.38 98 LYS A CA 1
ATOM 762 C C . LYS A 1 98 ? 6.889 4.123 1.192 1.00 86.38 98 LYS A C 1
ATOM 764 O O . LYS A 1 98 ? 6.367 4.103 2.302 1.00 86.38 98 LYS A O 1
ATOM 769 N N . ASP A 1 99 ? 6.353 4.757 0.156 1.00 87.75 99 ASP A N 1
ATOM 770 C CA . ASP A 1 99 ? 5.134 5.558 0.245 1.00 87.75 99 ASP A CA 1
ATOM 771 C C . ASP A 1 99 ? 3.889 4.700 0.460 1.00 87.75 99 ASP A C 1
ATOM 773 O O . ASP A 1 99 ? 3.057 5.058 1.295 1.00 87.75 99 ASP A O 1
ATOM 777 N N . LEU A 1 100 ? 3.820 3.523 -0.168 1.00 89.25 100 LEU A N 1
ATOM 778 C CA . LEU A 1 100 ? 2.792 2.519 0.109 1.00 89.25 100 LEU A CA 1
ATOM 779 C C . LEU A 1 100 ? 2.856 1.997 1.545 1.00 89.25 100 LEU A C 1
ATOM 781 O O . LEU A 1 100 ? 1.838 1.972 2.231 1.00 89.25 100 LEU A O 1
ATOM 785 N N . ILE A 1 101 ? 4.047 1.635 2.034 1.00 90.56 101 ILE A N 1
ATOM 786 C CA . ILE A 1 101 ? 4.224 1.195 3.428 1.00 90.56 101 ILE A CA 1
ATOM 787 C C . ILE A 1 101 ? 3.771 2.293 4.396 1.00 90.56 101 ILE A C 1
ATOM 789 O O . ILE A 1 101 ? 3.050 2.009 5.351 1.00 90.56 101 ILE A O 1
ATOM 793 N N . ARG A 1 102 ? 4.153 3.549 4.139 1.00 91.06 102 ARG A N 1
ATOM 794 C CA . ARG A 1 102 ? 3.746 4.697 4.957 1.00 91.06 102 ARG A CA 1
ATOM 795 C C . ARG A 1 102 ? 2.233 4.913 4.930 1.00 91.06 102 ARG A C 1
ATOM 797 O O . ARG A 1 102 ? 1.651 5.127 5.988 1.00 91.06 102 ARG A O 1
ATOM 804 N N . LEU A 1 103 ? 1.599 4.824 3.760 1.00 90.50 103 LEU A N 1
ATOM 805 C CA . LEU A 1 103 ? 0.150 4.970 3.623 1.00 90.50 103 LEU A CA 1
ATOM 806 C C . LEU A 1 103 ? -0.584 3.889 4.431 1.00 90.50 103 LEU A C 1
ATOM 808 O O . LEU A 1 103 ? -1.403 4.222 5.283 1.00 90.50 103 LEU A O 1
ATOM 812 N N . ILE A 1 104 ? -0.218 2.616 4.246 1.00 92.75 104 ILE A N 1
ATOM 813 C CA . ILE A 1 104 ? -0.809 1.481 4.975 1.00 92.75 104 ILE A CA 1
ATOM 814 C C . ILE A 1 104 ? -0.611 1.643 6.486 1.00 92.75 104 ILE A C 1
ATOM 816 O O . ILE A 1 104 ? -1.556 1.485 7.257 1.00 92.75 104 ILE A O 1
ATOM 820 N N . ALA A 1 105 ? 0.604 1.991 6.920 1.00 91.12 105 ALA A N 1
ATOM 821 C CA . ALA A 1 105 ? 0.913 2.182 8.334 1.00 91.12 105 ALA A CA 1
ATOM 822 C C . ALA A 1 105 ? 0.071 3.303 8.956 1.00 91.12 105 ALA A C 1
ATOM 824 O O . ALA A 1 105 ? -0.467 3.121 10.046 1.00 91.12 105 ALA A O 1
ATOM 825 N N . ASN A 1 106 ? -0.086 4.430 8.256 1.00 92.06 106 ASN A N 1
ATOM 826 C CA . ASN A 1 106 ? -0.925 5.535 8.713 1.00 92.06 106 ASN A CA 1
ATOM 827 C C . ASN A 1 106 ? -2.396 5.111 8.792 1.00 92.06 106 ASN A C 1
ATOM 829 O O . ASN A 1 106 ? -3.040 5.329 9.813 1.00 92.06 106 ASN A O 1
ATOM 833 N N . MET A 1 107 ? -2.920 4.434 7.771 1.00 93.06 107 MET A N 1
ATOM 834 C CA . MET A 1 107 ? -4.308 3.963 7.773 1.00 93.06 107 MET A CA 1
ATOM 835 C C . MET A 1 107 ? -4.573 2.923 8.873 1.00 93.06 107 MET A C 1
ATOM 837 O O . MET A 1 107 ? -5.658 2.916 9.450 1.00 93.06 107 MET A O 1
ATOM 841 N N . ALA A 1 108 ? -3.596 2.086 9.232 1.00 94.12 108 ALA A N 1
ATOM 842 C CA . ALA A 1 108 ? -3.708 1.118 10.327 1.00 94.12 108 ALA A CA 1
ATOM 843 C C . ALA A 1 108 ? -3.390 1.707 11.720 1.00 94.12 108 ALA A C 1
ATOM 845 O O . ALA A 1 108 ? -3.633 1.062 12.749 1.00 94.12 108 ALA A O 1
ATOM 846 N N . TYR A 1 109 ? -2.839 2.921 11.801 1.00 93.19 109 TYR A N 1
ATOM 847 C CA . TYR A 1 109 ? -2.406 3.506 13.065 1.00 93.19 109 TYR A CA 1
ATOM 848 C C . TYR A 1 109 ? -3.599 3.807 13.976 1.00 93.19 109 TYR A C 1
ATOM 850 O O . TYR A 1 109 ? -4.498 4.567 13.627 1.00 93.19 109 TYR A O 1
ATOM 858 N N . LYS A 1 110 ? -3.602 3.198 15.172 1.00 91.94 110 LYS A N 1
ATOM 859 C CA . LYS A 1 110 ? -4.685 3.310 16.169 1.00 91.94 110 LYS A CA 1
ATOM 860 C C . LYS A 1 110 ? -6.091 2.995 15.623 1.00 91.94 110 LYS A C 1
ATOM 862 O O . LYS A 1 110 ? -7.079 3.398 16.230 1.00 91.94 110 LYS A O 1
ATOM 867 N N . HIS A 1 111 ? -6.192 2.232 14.533 1.00 93.12 111 HIS A N 1
ATOM 868 C CA . HIS A 1 111 ? -7.464 1.876 13.909 1.00 93.12 111 HIS A CA 1
ATOM 869 C C . HIS A 1 111 ? -7.610 0.361 13.809 1.00 93.12 111 HIS A C 1
ATOM 871 O O . HIS A 1 111 ? -7.159 -0.270 12.854 1.00 93.12 111 HIS A O 1
ATOM 877 N N . ARG A 1 112 ? -8.246 -0.228 14.828 1.00 94.44 112 ARG A N 1
ATOM 878 C CA . ARG A 1 112 ? -8.317 -1.685 15.004 1.00 94.44 112 ARG A CA 1
ATOM 879 C C . ARG A 1 112 ? -8.936 -2.405 13.807 1.00 94.44 112 ARG A C 1
ATOM 881 O O . ARG A 1 112 ? -8.359 -3.374 13.341 1.00 94.44 112 ARG A O 1
ATOM 888 N N . ALA A 1 113 ? -10.027 -1.881 13.249 1.00 94.44 113 ALA A N 1
ATOM 889 C CA . ALA A 1 113 ? -10.654 -2.479 12.069 1.00 94.44 113 ALA A CA 1
ATOM 890 C C . ALA A 1 113 ? -9.701 -2.535 10.860 1.00 94.44 113 ALA A C 1
ATOM 892 O O . ALA A 1 113 ? -9.699 -3.514 10.124 1.00 94.44 113 ALA A O 1
ATOM 893 N N . ASN A 1 114 ? -8.828 -1.534 10.703 1.00 94.19 114 ASN A N 1
ATOM 894 C CA . ASN A 1 114 ? -7.850 -1.518 9.611 1.00 94.19 114 ASN A CA 1
ATOM 895 C C . ASN A 1 114 ? -6.676 -2.455 9.902 1.00 94.19 114 ASN A C 1
ATOM 897 O O . ASN A 1 114 ? -6.144 -3.061 8.983 1.00 94.19 114 ASN A O 1
ATOM 901 N N . GLN A 1 115 ? -6.283 -2.612 11.169 1.00 94.62 115 GLN A N 1
ATOM 902 C CA . GLN A 1 115 ? -5.277 -3.600 11.574 1.00 94.62 115 GLN A CA 1
ATOM 903 C C . GLN A 1 115 ? -5.770 -5.027 11.316 1.00 94.62 115 GLN A C 1
ATOM 905 O O . GLN A 1 115 ? -5.041 -5.835 10.745 1.00 94.62 115 GLN A O 1
ATOM 910 N N . ASP A 1 116 ? -7.019 -5.315 11.681 1.00 94.88 116 ASP A N 1
ATOM 911 C CA . ASP A 1 116 ? -7.661 -6.604 11.429 1.00 94.88 116 ASP A CA 1
ATOM 912 C C . ASP A 1 116 ? -7.806 -6.856 9.916 1.00 94.88 116 ASP A C 1
ATOM 914 O O . ASP A 1 116 ? -7.535 -7.961 9.439 1.00 94.88 116 ASP A O 1
ATOM 918 N N . LEU A 1 117 ? -8.136 -5.818 9.138 1.00 93.38 117 LEU A N 1
ATOM 919 C CA . LEU A 1 117 ? -8.194 -5.892 7.677 1.00 93.38 117 LEU A CA 1
ATOM 920 C C . LEU A 1 117 ? -6.822 -6.164 7.047 1.00 93.38 117 LEU A C 1
ATOM 922 O O . LEU A 1 117 ? -6.703 -7.025 6.181 1.00 93.38 117 LEU A O 1
ATOM 926 N N . VAL A 1 118 ? -5.767 -5.480 7.498 1.00 92.12 118 VAL A N 1
ATOM 927 C CA . VAL A 1 118 ? -4.391 -5.740 7.046 1.00 92.12 118 VAL A CA 1
ATOM 928 C C . VAL A 1 118 ? -4.012 -7.196 7.323 1.00 92.12 118 VAL A C 1
ATOM 930 O O . VAL A 1 118 ? -3.521 -7.880 6.428 1.00 92.12 118 VAL A O 1
ATOM 933 N N . ASN A 1 119 ? -4.284 -7.691 8.532 1.00 90.44 119 ASN A N 1
ATOM 934 C CA . ASN A 1 119 ? -3.953 -9.061 8.920 1.00 90.44 119 ASN A CA 1
ATOM 935 C C . ASN A 1 119 ? -4.728 -10.109 8.110 1.00 90.44 119 ASN A C 1
ATOM 937 O O . ASN A 1 119 ? -4.128 -11.074 7.645 1.00 90.44 119 ASN A O 1
ATOM 941 N N . SER A 1 120 ? -6.036 -9.918 7.917 1.00 89.81 120 SER A N 1
ATOM 942 C CA . SER A 1 120 ? -6.871 -10.828 7.116 1.00 89.81 120 SER A CA 1
ATOM 943 C C . SER A 1 120 ? -6.461 -10.826 5.646 1.00 89.81 120 SER A C 1
ATOM 945 O O . SER A 1 120 ? -6.210 -11.887 5.085 1.00 89.81 120 SER A O 1
ATOM 947 N N . THR A 1 121 ? -6.258 -9.645 5.057 1.00 85.19 121 THR A N 1
ATOM 948 C CA . THR A 1 121 ? -5.829 -9.515 3.655 1.00 85.19 121 THR A CA 1
ATOM 949 C C . THR A 1 121 ? -4.485 -10.208 3.421 1.00 85.19 121 THR A C 1
ATOM 951 O O . THR A 1 121 ? -4.272 -10.816 2.375 1.00 85.19 121 THR A O 1
ATOM 954 N N . ILE A 1 122 ? -3.558 -10.141 4.386 1.00 78.69 122 ILE A N 1
ATOM 955 C CA . ILE A 1 122 ? -2.266 -10.844 4.320 1.00 78.69 122 ILE A CA 1
ATOM 956 C C . ILE A 1 122 ? -2.423 -12.363 4.512 1.00 78.69 122 ILE A C 1
ATOM 958 O O . ILE A 1 122 ? -1.664 -13.108 3.902 1.00 78.69 122 ILE A O 1
ATOM 962 N N . ALA A 1 123 ? -3.379 -12.817 5.327 1.00 69.94 123 ALA A N 1
ATOM 963 C CA . ALA A 1 123 ? -3.584 -14.231 5.655 1.00 69.94 123 ALA A CA 1
ATOM 964 C C . ALA A 1 123 ? -4.375 -15.033 4.604 1.00 69.94 123 ALA A C 1
ATOM 966 O O . ALA A 1 123 ? -4.265 -16.254 4.574 1.00 69.94 123 ALA A O 1
ATOM 967 N N . GLU A 1 124 ? -5.166 -14.388 3.743 1.00 59.66 124 GLU A N 1
ATOM 968 C CA . GLU A 1 124 ? -5.961 -15.047 2.687 1.00 59.66 124 GLU A CA 1
ATOM 969 C C . GLU A 1 124 ? -5.126 -15.535 1.478 1.00 59.66 124 GLU A C 1
ATOM 971 O O . GLU A 1 124 ? -5.664 -15.805 0.407 1.00 59.66 124 GLU A O 1
ATOM 976 N N . THR A 1 125 ? -3.800 -15.632 1.618 1.00 48.84 125 THR A N 1
ATOM 977 C CA . THR A 1 125 ? -2.844 -15.941 0.533 1.00 48.84 125 THR A CA 1
ATOM 978 C C . THR A 1 125 ? -1.827 -16.974 0.986 1.00 48.84 125 THR A C 1
ATOM 980 O O . THR A 1 125 ? -1.390 -17.770 0.128 1.00 48.84 125 THR A O 1
#

pLDDT: mean 74.57, std 15.9, range [42.5, 94.88]

Foldseek 3Di:
DVVVVVVVVVVVVVVVVVVVVVVVLVVLVVLLVLLVLCVDPVSVVVLLPPLVVLLVLLVVLVVLVVVLVVDPDPSPDPPDPPDPPPDDCPPSCVCSNVSSVSSLCSSPPVPVVSVVVSVVSVVVD

Sequence (125 aa):
MLVLFEVYSFMCCCCFIFHFVQMALVIAKELELLSIAAQHQTIYPSIQQDTELLVCAINLLRSINDIGKSGGNVFSREEKATGVDSIDPHHPVYGLKKDLIRLIANMAYKHRANQDLVNSTIAET

Secondary structure (DSSP, 8-state):
-HHHHHHHHHHHHHHHHHHHHHHHHHHHHHHHHHHHHTTSTTTHHHHHH-HHHHHHHHHHHHHHHHHHHT-SSTT-----TT-TTS--TTSTTTTHHHHHHHHHHHHHTT-HHHHHHHHHHHHT-

Organism: Biomphalaria glabrata (NCBI:txid6526)